Protein AF-A0A2D5V6U9-F1 (afdb_monomer_lite)

pLDDT: mean 90.93, std 11.45, range [35.75, 98.38]

Radius of gyration: 15.18 Å; chains: 1; bounding box: 46×31×39 Å

Structure (mmCIF, N/CA/C/O backbone):
data_AF-A0A2D5V6U9-F1
#
_entry.id   AF-A0A2D5V6U9-F1
#
loop_
_atom_site.group_PDB
_atom_site.id
_atom_site.type_symbol
_atom_site.label_atom_id
_atom_site.label_alt_id
_atom_site.label_comp_id
_atom_site.label_asym_id
_atom_site.label_entity_id
_atom_site.label_seq_id
_atom_site.pdbx_PDB_ins_code
_atom_site.Cartn_x
_atom_site.Cartn_y
_atom_site.Cartn_z
_atom_site.occupancy
_atom_site.B_iso_or_equiv
_atom_site.auth_seq_id
_atom_site.auth_comp_id
_atom_site.auth_asym_id
_atom_site.auth_atom_id
_atom_site.pdbx_PDB_model_num
ATOM 1 N N . MET A 1 1 ? 26.759 5.984 2.137 1.00 35.75 1 MET A N 1
ATOM 2 C CA . MET A 1 1 ? 25.446 6.308 2.727 1.00 35.75 1 MET A CA 1
ATOM 3 C C . MET A 1 1 ? 24.511 5.180 2.337 1.00 35.75 1 MET A C 1
ATOM 5 O O . MET A 1 1 ? 24.453 4.859 1.158 1.00 35.75 1 MET A O 1
ATOM 9 N N . ASN A 1 2 ? 23.918 4.477 3.305 1.00 40.22 2 ASN A N 1
ATOM 10 C CA . ASN A 1 2 ? 22.909 3.457 3.011 1.00 40.22 2 ASN A CA 1
ATOM 11 C C . ASN A 1 2 ? 21.629 4.187 2.596 1.00 40.22 2 ASN A C 1
ATOM 13 O O . ASN A 1 2 ? 20.732 4.362 3.417 1.00 40.22 2 ASN A O 1
ATOM 17 N N . ASP A 1 3 ? 21.561 4.625 1.341 1.00 48.88 3 ASP A N 1
ATOM 18 C CA . ASP A 1 3 ? 20.328 5.136 0.741 1.00 48.88 3 ASP A CA 1
ATOM 19 C C . ASP A 1 3 ? 19.418 3.937 0.454 1.00 48.88 3 ASP A C 1
ATOM 21 O O . ASP A 1 3 ? 19.270 3.458 -0.670 1.00 48.88 3 ASP A O 1
ATOM 25 N N . GLY A 1 4 ? 18.885 3.366 1.536 1.00 75.06 4 GLY A N 1
ATOM 26 C CA . GLY A 1 4 ? 17.889 2.310 1.487 1.00 75.06 4 GLY A CA 1
ATOM 27 C C . GLY A 1 4 ? 16.620 2.845 0.835 1.00 75.06 4 GLY A C 1
ATOM 28 O O . GLY 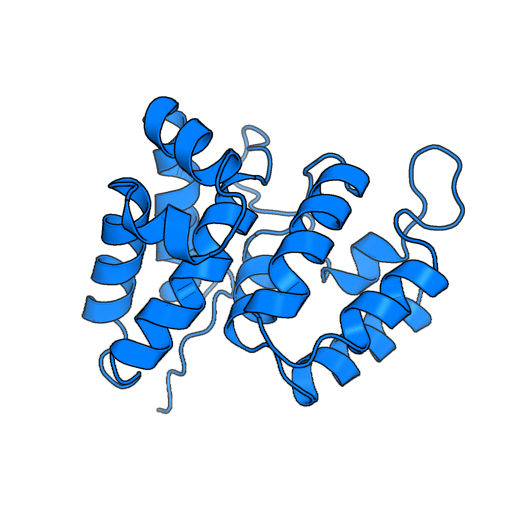A 1 4 ? 16.166 3.944 1.155 1.00 75.06 4 GLY A O 1
ATOM 29 N N . LEU A 1 5 ? 16.049 2.065 -0.082 1.00 87.25 5 LEU A N 1
ATOM 30 C CA . LEU A 1 5 ? 14.820 2.421 -0.780 1.00 87.25 5 LEU A CA 1
ATOM 31 C C . LEU A 1 5 ? 13.710 2.738 0.234 1.00 87.25 5 LEU A C 1
ATOM 33 O O . LEU A 1 5 ? 13.327 1.904 1.053 1.00 87.25 5 LEU A O 1
ATOM 37 N N . ASN A 1 6 ? 13.181 3.955 0.173 1.00 90.50 6 ASN A N 1
ATOM 38 C CA . ASN A 1 6 ? 12.094 4.415 1.027 1.00 90.50 6 ASN A CA 1
ATOM 39 C C . ASN A 1 6 ? 11.256 5.440 0.263 1.00 90.50 6 ASN A C 1
ATOM 41 O O . ASN A 1 6 ? 11.799 6.382 -0.315 1.00 90.50 6 ASN A O 1
ATOM 45 N N . PHE A 1 7 ? 9.939 5.264 0.305 1.00 92.94 7 PHE A N 1
ATOM 46 C CA . PHE A 1 7 ? 8.966 6.033 -0.464 1.00 92.94 7 PHE A CA 1
ATOM 47 C C . PHE A 1 7 ? 8.557 7.374 0.157 1.00 92.94 7 PHE A C 1
ATOM 49 O O . PHE A 1 7 ? 7.576 7.951 -0.298 1.00 92.94 7 PHE A O 1
ATOM 56 N N . LYS A 1 8 ? 9.263 7.899 1.167 1.00 90.00 8 LYS A N 1
ATOM 57 C CA . LYS A 1 8 ? 9.017 9.266 1.669 1.00 90.00 8 LYS A CA 1
ATOM 58 C C . LYS A 1 8 ? 9.012 10.307 0.537 1.00 90.00 8 LYS A C 1
ATOM 60 O O . LYS A 1 8 ? 9.720 10.158 -0.456 1.00 90.00 8 LYS A O 1
ATOM 65 N N . LEU A 1 9 ? 8.209 11.359 0.713 1.00 84.88 9 LEU A N 1
ATOM 66 C CA . LEU A 1 9 ? 7.963 12.411 -0.284 1.00 84.88 9 LEU A CA 1
ATOM 67 C C . LEU A 1 9 ? 9.248 13.096 -0.784 1.00 84.88 9 LEU A C 1
ATOM 69 O O . LEU A 1 9 ? 9.327 13.443 -1.957 1.00 84.88 9 LEU A O 1
ATOM 73 N N . ASP A 1 10 ? 10.231 13.279 0.093 1.00 85.88 10 ASP A N 1
ATOM 74 C CA . ASP A 1 10 ? 11.520 13.934 -0.150 1.00 85.88 10 ASP A CA 1
ATOM 75 C C . ASP A 1 10 ? 12.606 12.989 -0.695 1.00 85.88 10 ASP A C 1
ATOM 77 O O . ASP A 1 10 ? 13.736 13.409 -0.940 1.00 85.88 10 ASP A O 1
ATOM 81 N N . ASN A 1 11 ? 12.267 11.717 -0.920 1.00 90.50 11 ASN A N 1
ATOM 82 C CA . ASN A 1 11 ? 13.188 10.713 -1.434 1.00 90.50 11 ASN A CA 1
ATOM 83 C C . ASN A 1 11 ? 12.939 10.396 -2.908 1.00 90.50 11 ASN A C 1
ATOM 85 O O . ASN A 1 11 ? 11.805 10.372 -3.393 1.00 90.50 11 ASN A O 1
ATOM 89 N N . LYS A 1 12 ? 14.004 9.965 -3.595 1.00 92.94 12 LYS A N 1
ATOM 90 C CA . LYS A 1 12 ? 13.947 9.605 -5.017 1.00 92.94 12 LYS A CA 1
ATOM 91 C C . LYS A 1 12 ? 12.916 8.515 -5.344 1.00 92.94 12 LYS A C 1
ATOM 93 O O . LYS A 1 12 ? 12.252 8.583 -6.374 1.00 92.94 12 LYS A O 1
ATOM 98 N N . ALA A 1 13 ? 12.730 7.526 -4.466 1.00 94.12 13 ALA A N 1
ATOM 99 C CA . ALA A 1 13 ? 11.699 6.503 -4.659 1.00 94.12 13 ALA A CA 1
ATOM 100 C C . ALA A 1 13 ? 10.275 7.074 -4.522 1.00 94.12 13 ALA A C 1
ATOM 102 O O . ALA A 1 13 ? 9.378 6.647 -5.249 1.00 94.12 13 ALA A O 1
ATOM 103 N N . GLY A 1 14 ? 10.066 8.047 -3.628 1.00 94.25 14 GLY A N 1
ATOM 104 C CA . GLY A 1 14 ? 8.798 8.763 -3.486 1.00 94.25 14 GLY A CA 1
ATOM 105 C C . GLY A 1 14 ? 8.469 9.603 -4.720 1.00 94.25 14 GLY A C 1
ATOM 106 O O . GLY A 1 14 ? 7.340 9.551 -5.209 1.00 94.25 14 GLY A O 1
ATOM 107 N N . GLU A 1 15 ? 9.458 10.300 -5.289 1.00 94.00 15 GLU A N 1
ATOM 108 C CA . GLU A 1 15 ? 9.304 11.017 -6.565 1.00 94.00 15 GLU A CA 1
ATOM 109 C C . GLU A 1 15 ? 8.829 10.080 -7.684 1.00 94.00 15 GLU A C 1
ATOM 111 O O . GLU A 1 15 ? 7.816 10.353 -8.330 1.00 94.00 15 GLU A O 1
ATOM 116 N N . ILE A 1 16 ? 9.510 8.940 -7.857 1.00 95.75 16 ILE A N 1
ATOM 117 C CA . ILE A 1 16 ? 9.183 7.933 -8.880 1.00 95.75 16 ILE A CA 1
ATOM 118 C C . ILE A 1 16 ? 7.782 7.358 -8.663 1.00 95.75 16 ILE A C 1
ATOM 120 O O . ILE A 1 16 ? 7.008 7.224 -9.611 1.00 95.75 16 ILE A O 1
ATOM 124 N N . LEU A 1 17 ? 7.432 7.024 -7.416 1.00 95.88 17 LEU A N 1
ATOM 125 C CA . LEU A 1 17 ? 6.109 6.497 -7.082 1.00 95.88 17 LEU A CA 1
ATOM 126 C C . LEU A 1 17 ? 5.006 7.502 -7.423 1.00 95.88 17 LEU A C 1
ATOM 128 O O . LEU A 1 17 ? 3.963 7.120 -7.956 1.00 95.88 17 LEU A O 1
ATOM 132 N N . ARG A 1 18 ? 5.231 8.783 -7.118 1.00 94.25 18 ARG A N 1
ATOM 133 C CA . ARG A 1 18 ? 4.278 9.853 -7.409 1.00 94.25 18 ARG A CA 1
ATOM 134 C C . ARG A 1 18 ? 4.122 10.056 -8.909 1.00 94.25 18 ARG A C 1
ATOM 136 O O . ARG A 1 18 ? 2.992 10.102 -9.381 1.00 94.25 18 ARG A O 1
ATOM 143 N N . GLU A 1 19 ? 5.229 10.160 -9.641 1.00 94.69 19 GLU A N 1
ATOM 144 C CA . GLU A 1 19 ? 5.232 10.295 -11.101 1.00 94.69 19 GLU A CA 1
ATOM 145 C C . GLU A 1 19 ? 4.434 9.161 -11.750 1.00 94.69 19 GLU A C 1
ATOM 147 O O . GLU A 1 19 ? 3.515 9.406 -12.532 1.00 94.69 19 GLU A O 1
ATOM 152 N N . TRP A 1 20 ? 4.716 7.925 -11.339 1.00 96.50 20 TRP A N 1
ATOM 153 C CA . TRP A 1 20 ? 3.994 6.746 -11.791 1.00 96.50 20 TRP A CA 1
ATOM 154 C C . TRP A 1 20 ? 2.494 6.818 -11.492 1.00 96.50 20 TRP A C 1
ATOM 156 O O . TRP A 1 20 ? 1.665 6.629 -12.382 1.00 96.50 20 TRP A O 1
ATOM 166 N N . TRP A 1 21 ? 2.131 7.102 -10.238 1.00 95.50 21 TRP A N 1
ATOM 167 C CA . TRP A 1 21 ? 0.738 7.113 -9.797 1.00 95.50 21 TRP A CA 1
ATOM 168 C C . TRP A 1 21 ? -0.081 8.216 -10.477 1.00 95.50 21 TRP A C 1
ATOM 170 O O . TRP A 1 21 ? -1.226 7.976 -10.861 1.00 95.50 21 TRP A O 1
ATOM 180 N N . VAL A 1 22 ? 0.515 9.394 -10.686 1.00 93.25 22 VAL A N 1
ATOM 181 C CA . VAL A 1 22 ? -0.070 10.484 -11.484 1.00 93.25 22 VAL A CA 1
ATOM 182 C C . VAL A 1 22 ? -0.223 10.051 -12.941 1.00 93.25 22 VAL A C 1
ATOM 184 O O . VAL A 1 22 ? -1.287 10.234 -13.531 1.00 93.25 22 VAL A O 1
ATOM 187 N N . GLY A 1 23 ? 0.808 9.429 -13.519 1.00 94.06 23 GLY A N 1
ATOM 188 C CA . GLY A 1 23 ? 0.803 8.949 -14.901 1.00 94.06 23 GLY A CA 1
ATOM 189 C C . GLY A 1 23 ? -0.336 7.969 -15.208 1.00 94.06 23 GLY A C 1
ATOM 190 O O . GLY A 1 23 ? -0.867 7.972 -16.320 1.00 94.06 23 GLY A O 1
ATOM 191 N N . LEU A 1 24 ? -0.796 7.198 -14.214 1.00 95.06 24 LEU A N 1
ATOM 192 C CA . LEU A 1 24 ? -1.958 6.309 -14.343 1.00 95.06 24 LEU A CA 1
ATOM 193 C C . LEU A 1 24 ? -3.276 7.041 -14.660 1.00 95.06 24 LEU A C 1
ATOM 195 O O . LEU A 1 24 ? -4.210 6.401 -15.140 1.00 95.06 24 LEU A O 1
ATOM 199 N N . GLU A 1 25 ? -3.397 8.350 -14.413 1.00 91.50 25 GLU A N 1
ATOM 200 C CA . GLU A 1 25 ? -4.571 9.133 -14.850 1.00 91.50 25 GLU A CA 1
ATOM 201 C C . GLU A 1 25 ? -4.662 9.230 -16.380 1.00 91.50 25 GLU A C 1
ATOM 203 O O . GLU A 1 25 ? -5.760 9.190 -16.943 1.00 91.50 25 GLU A O 1
ATOM 208 N N . ASN A 1 26 ? -3.510 9.273 -17.053 1.00 92.50 26 ASN A N 1
ATOM 209 C CA . ASN A 1 26 ? -3.417 9.279 -18.513 1.00 92.50 26 ASN A CA 1
ATOM 210 C C . ASN A 1 26 ? -3.474 7.862 -19.108 1.00 92.50 26 ASN A C 1
ATOM 212 O O . ASN A 1 26 ? -3.712 7.707 -20.302 1.00 92.50 26 ASN A O 1
ATOM 216 N N . ASN A 1 27 ? -3.319 6.822 -18.281 1.00 93.69 27 ASN A N 1
ATOM 217 C CA . ASN A 1 27 ? -3.411 5.417 -18.678 1.00 93.69 27 ASN A CA 1
ATOM 218 C C . ASN A 1 27 ? -4.474 4.669 -17.850 1.00 93.69 27 ASN A C 1
ATOM 220 O O . ASN A 1 27 ? -4.194 3.793 -17.025 1.00 93.69 27 ASN A O 1
ATOM 224 N N . LYS A 1 28 ? -5.743 5.034 -18.081 1.00 93.62 28 LYS A N 1
ATOM 225 C CA . LYS A 1 28 ? -6.900 4.484 -17.351 1.00 93.62 28 LYS A CA 1
ATOM 226 C C . LYS A 1 28 ? -7.063 2.970 -17.529 1.00 93.62 28 LYS A C 1
ATOM 228 O O . LYS A 1 28 ? -7.592 2.320 -16.629 1.00 93.62 28 LYS A O 1
ATOM 233 N N . GLY A 1 29 ? -6.619 2.421 -18.664 1.00 97.38 29 GLY A N 1
ATOM 234 C CA . GLY A 1 29 ? -6.648 0.985 -18.951 1.00 97.38 29 GLY A CA 1
ATOM 235 C C . GLY A 1 29 ? -5.761 0.204 -17.986 1.00 97.38 29 GLY A C 1
ATOM 236 O O . GLY A 1 29 ? -6.265 -0.642 -17.243 1.00 97.38 29 GLY A O 1
ATOM 237 N N . ASP A 1 30 ? -4.480 0.567 -17.912 1.00 97.56 30 ASP A N 1
ATOM 238 C CA . ASP A 1 30 ? -3.534 -0.070 -16.992 1.00 97.56 30 ASP A CA 1
ATOM 239 C C . ASP A 1 30 ? -3.905 0.178 -15.534 1.00 97.56 30 ASP A C 1
ATOM 241 O O . ASP A 1 30 ? -3.823 -0.733 -14.707 1.00 97.56 30 ASP A O 1
ATOM 245 N N . ARG A 1 31 ? -4.398 1.380 -15.204 1.00 97.12 31 ARG A N 1
ATOM 246 C CA . ARG A 1 31 ? -4.919 1.646 -13.860 1.00 97.12 31 ARG A CA 1
ATOM 247 C C . ARG A 1 31 ? -6.040 0.677 -13.499 1.00 97.12 31 ARG A C 1
ATOM 249 O O . ARG A 1 31 ? -6.036 0.111 -12.408 1.00 97.12 31 ARG A O 1
ATOM 256 N N . ALA A 1 32 ? -7.007 0.486 -14.394 1.00 97.25 32 ALA A N 1
ATOM 257 C CA . ALA A 1 32 ? -8.120 -0.422 -14.159 1.00 97.25 32 ALA A CA 1
ATOM 258 C C . ALA A 1 32 ? -7.658 -1.887 -14.082 1.00 97.25 32 ALA A C 1
ATOM 260 O O . ALA A 1 32 ? -8.196 -2.640 -13.273 1.00 97.25 32 ALA A O 1
ATOM 261 N N . ALA A 1 33 ? -6.659 -2.288 -14.874 1.00 98.25 33 ALA A N 1
ATOM 262 C CA . ALA A 1 33 ? -6.049 -3.614 -14.793 1.00 98.25 33 ALA A CA 1
ATOM 263 C C . ALA A 1 33 ? -5.386 -3.849 -13.422 1.00 98.25 33 ALA A C 1
ATOM 265 O O . ALA A 1 33 ? -5.746 -4.803 -12.734 1.00 98.25 33 ALA A O 1
ATOM 266 N N . LEU A 1 34 ? -4.545 -2.917 -12.953 1.00 98.25 34 LEU A N 1
ATOM 267 C CA . LEU A 1 34 ? -3.914 -2.978 -11.625 1.00 98.25 34 LEU A CA 1
ATOM 268 C C . LEU A 1 34 ? -4.940 -3.002 -10.486 1.00 98.25 34 LEU A C 1
ATOM 270 O O . LEU A 1 34 ? -4.815 -3.753 -9.521 1.00 98.25 34 LEU A O 1
ATOM 274 N N . GLN A 1 35 ? -6.003 -2.204 -10.592 1.00 96.31 35 GLN A N 1
ATOM 275 C CA . GLN A 1 35 ? -7.078 -2.211 -9.600 1.00 96.31 35 GLN A CA 1
ATOM 276 C C . GLN A 1 35 ? -7.794 -3.567 -9.520 1.00 96.31 35 GLN A C 1
ATOM 278 O O . GLN A 1 35 ? -8.268 -3.948 -8.441 1.00 96.31 35 GLN A O 1
ATOM 283 N N . ARG A 1 36 ? -7.872 -4.308 -10.631 1.00 96.44 36 ARG A N 1
ATOM 284 C CA . ARG A 1 36 ? -8.561 -5.602 -10.712 1.00 96.44 36 ARG A CA 1
ATOM 285 C C . ARG A 1 36 ? -7.725 -6.786 -10.229 1.00 96.44 36 ARG A C 1
ATOM 287 O O . ARG A 1 36 ? -8.356 -7.766 -9.851 1.00 96.44 36 ARG A O 1
ATOM 294 N N . CYS A 1 37 ? -6.395 -6.675 -10.139 1.00 97.69 37 CYS A N 1
ATOM 295 C CA . CYS A 1 37 ? -5.510 -7.733 -9.623 1.00 97.69 37 CYS A CA 1
ATOM 296 C C . CYS A 1 37 ? -6.063 -8.370 -8.332 1.00 97.69 37 CYS A C 1
ATOM 298 O O . CYS A 1 37 ? -6.237 -7.682 -7.325 1.00 97.69 37 CYS A O 1
ATOM 300 N N . GLY A 1 38 ? -6.395 -9.658 -8.355 1.00 93.62 38 GLY A N 1
ATOM 301 C CA . GLY A 1 38 ? -6.854 -10.424 -7.196 1.00 93.62 38 GLY A CA 1
ATOM 302 C C . GLY A 1 38 ? -5.701 -10.855 -6.294 1.00 93.62 38 GLY A C 1
ATOM 303 O O . GLY A 1 38 ? -5.865 -10.881 -5.072 1.00 93.62 38 GLY A O 1
ATOM 304 N N . GLU A 1 39 ? -4.534 -11.075 -6.890 1.00 95.69 39 GLU A N 1
ATOM 305 C CA . GLU A 1 39 ? -3.289 -11.461 -6.233 1.00 95.69 39 GLU A CA 1
ATOM 306 C C . GLU A 1 39 ? -2.107 -10.612 -6.738 1.00 95.69 39 GLU A C 1
ATOM 308 O O . GLU A 1 39 ? -2.212 -9.962 -7.782 1.00 95.69 39 GLU A O 1
ATOM 313 N N . PRO A 1 40 ? -0.976 -10.567 -6.011 1.00 95.94 40 PRO A N 1
ATOM 314 C CA . PRO A 1 40 ? 0.183 -9.774 -6.422 1.00 95.94 40 PRO A CA 1
ATOM 315 C C . PRO A 1 40 ? 0.731 -10.148 -7.804 1.00 95.94 40 PRO A C 1
ATOM 317 O O . PRO A 1 40 ? 1.142 -9.268 -8.559 1.00 95.94 40 PRO A O 1
ATOM 320 N N . LEU A 1 41 ? 0.720 -11.440 -8.156 1.00 96.44 41 LEU A N 1
ATOM 321 C CA . LEU A 1 41 ? 1.287 -11.923 -9.416 1.00 96.44 41 LEU A CA 1
ATOM 322 C C . LEU A 1 41 ? 0.564 -11.354 -10.644 1.00 96.44 41 LEU A C 1
ATOM 324 O O . LEU A 1 41 ? 1.220 -11.079 -11.647 1.00 96.44 41 LEU A O 1
ATOM 328 N N . ASP A 1 42 ? -0.739 -11.074 -10.543 1.00 97.69 42 ASP A N 1
ATOM 329 C CA . ASP A 1 42 ? -1.520 -10.453 -11.618 1.00 97.69 42 ASP A CA 1
ATOM 330 C C . ASP A 1 42 ? -0.886 -9.149 -12.129 1.00 97.69 42 ASP A C 1
ATOM 332 O O . ASP A 1 42 ? -0.992 -8.808 -13.308 1.00 97.69 42 ASP A O 1
ATOM 336 N N . ALA A 1 43 ? -0.209 -8.407 -11.246 1.00 97.81 43 ALA A N 1
ATOM 337 C CA . ALA A 1 43 ? 0.434 -7.143 -11.588 1.00 97.81 43 ALA A CA 1
ATOM 338 C C . ALA A 1 43 ? 1.564 -7.316 -12.612 1.00 97.81 43 ALA A C 1
ATOM 340 O O . ALA A 1 43 ? 1.814 -6.405 -13.400 1.00 97.81 43 ALA A O 1
ATOM 341 N N . ALA A 1 44 ? 2.210 -8.488 -12.649 1.00 97.62 44 ALA A N 1
ATOM 342 C CA . ALA A 1 44 ? 3.271 -8.795 -13.605 1.00 97.62 44 ALA A CA 1
ATOM 343 C C . ALA A 1 44 ? 2.783 -8.758 -15.064 1.00 97.62 44 ALA A C 1
ATOM 345 O O . ALA A 1 44 ? 3.595 -8.594 -15.975 1.00 97.62 44 ALA A O 1
ATOM 346 N N . PHE A 1 45 ? 1.473 -8.882 -15.295 1.00 97.88 45 PHE A N 1
ATOM 347 C CA . PHE A 1 45 ? 0.863 -8.853 -16.625 1.00 97.88 45 PHE A CA 1
ATOM 348 C C . PHE A 1 45 ? 0.390 -7.455 -17.050 1.00 97.88 45 PHE A C 1
ATOM 350 O O . PHE A 1 45 ? -0.210 -7.315 -18.114 1.00 97.88 45 PHE A O 1
ATOM 357 N N . VAL A 1 46 ? 0.655 -6.413 -16.251 1.00 98.38 46 VAL A N 1
ATOM 358 C CA . VAL A 1 46 ? 0.248 -5.036 -16.565 1.00 98.38 46 VAL A CA 1
ATOM 359 C C . VAL A 1 46 ? 1.466 -4.175 -16.932 1.00 98.38 46 VAL A C 1
ATOM 361 O O . VAL A 1 46 ? 2.383 -4.058 -16.117 1.00 98.38 46 VAL A O 1
ATOM 364 N N . PRO A 1 47 ? 1.501 -3.510 -18.106 1.00 97.94 47 PRO A N 1
ATOM 365 C CA . PRO A 1 47 ? 2.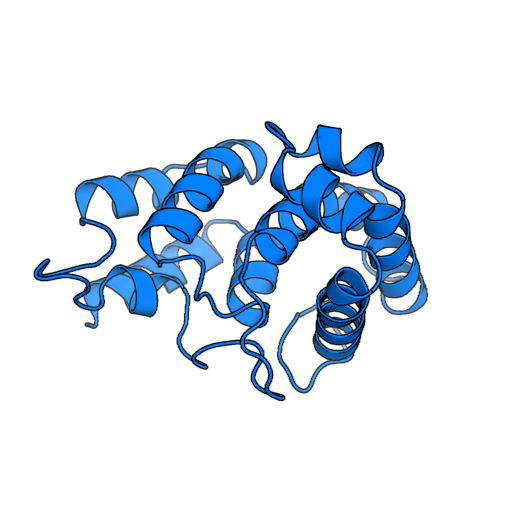650 -2.700 -18.531 1.00 97.94 47 PRO A CA 1
ATOM 366 C C . PRO A 1 47 ? 3.065 -1.620 -17.524 1.00 97.94 47 PRO A C 1
ATOM 368 O O . PRO A 1 47 ? 4.253 -1.468 -17.232 1.00 97.94 47 PRO A O 1
ATOM 371 N N . ALA A 1 48 ? 2.102 -0.918 -16.919 1.00 97.88 48 ALA A N 1
ATOM 372 C CA . ALA A 1 48 ? 2.395 0.103 -15.916 1.00 97.88 48 ALA A CA 1
ATOM 373 C C . ALA A 1 48 ? 3.173 -0.414 -14.688 1.00 97.88 48 ALA A C 1
ATOM 375 O O . ALA A 1 48 ? 3.919 0.361 -14.092 1.00 97.88 48 ALA A O 1
ATOM 376 N N . TYR A 1 49 ? 3.050 -1.691 -14.301 1.00 98.06 49 TYR A N 1
ATOM 377 C CA . TYR A 1 49 ? 3.877 -2.265 -13.227 1.00 98.06 49 TYR A CA 1
ATOM 378 C C . TYR A 1 49 ? 5.363 -2.262 -13.607 1.00 98.06 49 TYR A C 1
ATOM 380 O O . TYR A 1 49 ? 6.211 -1.864 -12.805 1.00 98.06 49 TYR A O 1
ATOM 388 N N . HIS A 1 50 ? 5.674 -2.674 -14.840 1.00 96.81 50 HIS A N 1
ATOM 389 C CA . HIS A 1 50 ? 7.051 -2.792 -15.317 1.00 96.81 50 HIS A CA 1
ATOM 390 C C . HIS A 1 50 ? 7.749 -1.441 -15.347 1.00 96.81 50 HIS A C 1
ATOM 392 O O . HIS A 1 50 ? 8.901 -1.355 -14.935 1.00 96.81 50 HIS A O 1
ATOM 398 N N . TRP A 1 51 ? 7.045 -0.376 -15.743 1.00 96.62 51 TRP A N 1
ATOM 399 C CA . TRP A 1 51 ? 7.587 0.985 -15.683 1.00 96.62 51 TRP A CA 1
ATOM 400 C C . TRP A 1 51 ? 8.084 1.333 -14.274 1.00 96.62 51 TRP A C 1
ATOM 402 O O . TRP A 1 51 ? 9.233 1.742 -14.110 1.00 96.62 51 TRP A O 1
ATOM 412 N N . LEU A 1 52 ? 7.249 1.109 -13.249 1.00 97.06 52 LEU A N 1
ATOM 413 C CA . LEU A 1 52 ? 7.602 1.414 -11.858 1.00 97.06 52 LEU A CA 1
ATOM 414 C C . LEU A 1 52 ? 8.781 0.561 -11.388 1.00 97.06 52 LEU A C 1
ATOM 416 O O . LEU A 1 52 ? 9.728 1.082 -10.800 1.00 97.06 52 LEU A O 1
ATOM 420 N N . PHE A 1 53 ? 8.735 -0.743 -11.666 1.00 95.94 53 PHE A N 1
ATOM 421 C CA . PHE A 1 53 ? 9.803 -1.669 -11.304 1.00 95.94 53 PHE A CA 1
ATOM 422 C C . PHE A 1 53 ? 11.145 -1.269 -11.931 1.00 95.94 53 PHE A C 1
ATOM 424 O O . PHE A 1 53 ? 12.141 -1.170 -11.213 1.00 95.94 53 PHE A O 1
ATOM 431 N N . TYR A 1 54 ? 11.175 -0.999 -13.240 1.00 94.50 54 TYR A N 1
ATOM 432 C CA . TYR A 1 54 ? 12.409 -0.643 -13.934 1.00 94.50 54 TYR A CA 1
ATOM 433 C C . TYR A 1 54 ? 12.966 0.692 -13.446 1.00 94.50 54 TYR A C 1
ATOM 435 O O . TYR A 1 54 ? 14.147 0.750 -13.100 1.00 94.50 54 TYR A O 1
ATOM 443 N N . LYS A 1 55 ? 12.122 1.721 -13.293 1.00 94.81 55 LYS A N 1
ATOM 444 C CA . LYS A 1 55 ? 12.558 3.027 -12.777 1.00 94.81 55 LYS A CA 1
ATOM 445 C C . LYS A 1 55 ? 13.148 2.949 -11.375 1.00 94.81 55 LYS A C 1
ATOM 447 O O . LYS A 1 55 ? 14.177 3.565 -11.116 1.00 94.81 55 LYS A O 1
ATOM 452 N N . LEU A 1 56 ? 12.552 2.160 -10.483 1.00 93.94 56 LEU A N 1
ATOM 453 C CA . LEU A 1 56 ? 13.133 1.923 -9.161 1.00 93.94 56 LEU A CA 1
ATOM 454 C C . LEU A 1 56 ? 14.439 1.120 -9.252 1.00 93.94 56 LEU A C 1
ATOM 456 O O . LEU A 1 56 ? 15.400 1.445 -8.562 1.00 93.94 56 LEU A O 1
ATOM 460 N N . SER A 1 57 ? 14.517 0.111 -10.122 1.00 91.50 57 SER A N 1
ATOM 461 C CA . SER A 1 57 ? 15.725 -0.715 -10.261 1.00 91.50 57 SER A CA 1
ATOM 462 C C . SER A 1 57 ? 16.935 0.054 -10.808 1.00 91.50 57 SER A C 1
ATOM 464 O O . SER A 1 57 ? 18.057 -0.196 -10.371 1.00 91.50 57 SER A O 1
ATOM 466 N N . GLU A 1 58 ? 16.705 1.022 -11.704 1.00 90.44 58 GLU A N 1
ATOM 467 C CA . GLU A 1 58 ? 17.740 1.915 -12.240 1.00 90.44 58 GLU A CA 1
ATOM 468 C C . GLU A 1 58 ? 18.378 2.764 -11.132 1.00 90.44 58 GLU A C 1
ATOM 470 O O . GLU A 1 58 ? 19.584 2.992 -11.145 1.00 90.44 58 GLU A O 1
ATOM 475 N N . GLN A 1 59 ? 17.579 3.215 -10.160 1.00 88.75 59 GLN A N 1
ATOM 476 C CA . GLN A 1 59 ? 18.040 4.108 -9.092 1.00 88.75 59 GLN A CA 1
ATOM 477 C C . GLN A 1 59 ? 18.559 3.362 -7.856 1.00 88.75 59 GLN A C 1
ATOM 479 O O . GLN A 1 59 ? 19.441 3.857 -7.160 1.00 88.75 59 GLN A O 1
ATOM 484 N N . PHE A 1 60 ? 18.034 2.167 -7.572 1.00 86.12 60 PHE A N 1
ATOM 485 C CA . PHE A 1 60 ? 18.299 1.434 -6.332 1.00 86.12 60 PHE A CA 1
ATOM 486 C C . PHE A 1 60 ? 18.917 0.057 -6.616 1.00 86.12 60 PHE A C 1
ATOM 488 O O . PHE A 1 60 ? 18.356 -0.988 -6.291 1.00 86.12 60 PHE A O 1
ATOM 495 N N . SER A 1 61 ? 20.119 0.054 -7.204 1.00 69.44 61 SER A N 1
ATOM 496 C CA . SER A 1 61 ? 20.848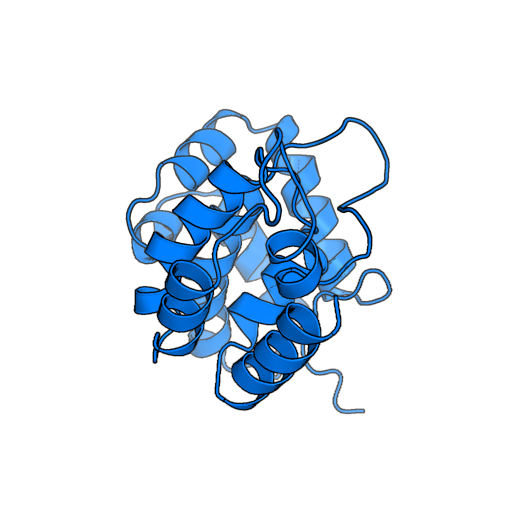 -1.169 -7.596 1.00 69.44 61 SER A CA 1
ATOM 497 C C . SER A 1 61 ? 21.262 -2.079 -6.424 1.00 69.44 61 SER A C 1
ATOM 499 O O . SER A 1 61 ? 21.526 -3.264 -6.624 1.00 69.44 61 SER A O 1
ATOM 501 N N . ALA A 1 62 ? 21.318 -1.555 -5.193 1.00 61.62 62 ALA A N 1
ATOM 502 C CA . ALA A 1 62 ? 21.699 -2.326 -4.004 1.00 61.62 62 ALA A CA 1
ATOM 503 C C . ALA A 1 62 ? 20.626 -3.347 -3.575 1.00 61.62 62 ALA A C 1
ATOM 505 O O . ALA A 1 62 ? 20.925 -4.3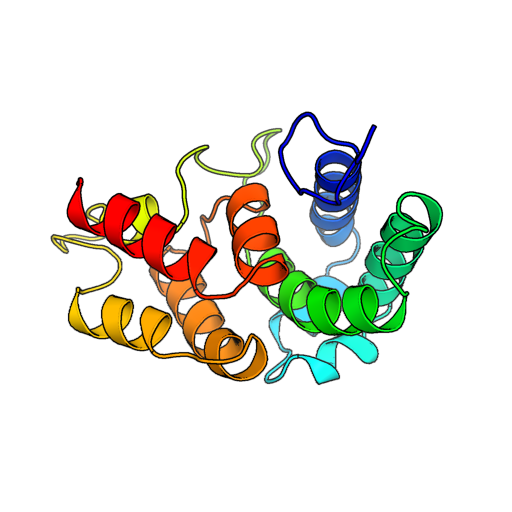41 -2.903 1.00 61.62 62 ALA A O 1
ATOM 506 N N . GLU A 1 63 ? 19.370 -3.143 -3.974 1.00 61.84 63 GLU A N 1
ATOM 507 C CA . GLU A 1 63 ? 18.302 -4.087 -3.683 1.00 61.84 63 GLU A CA 1
ATOM 508 C C . GLU A 1 63 ? 18.283 -5.185 -4.745 1.00 61.84 63 GLU A C 1
ATOM 510 O O . GLU A 1 63 ? 17.806 -4.983 -5.858 1.00 61.84 63 GLU A O 1
ATOM 515 N N . LYS A 1 64 ? 18.815 -6.370 -4.399 1.00 64.38 64 LYS A N 1
ATOM 516 C CA . LYS A 1 64 ? 18.808 -7.574 -5.255 1.00 64.38 64 LYS A CA 1
ATOM 517 C C . LYS A 1 64 ? 17.473 -7.665 -6.007 1.00 64.38 64 LYS A C 1
ATOM 519 O O . LYS A 1 64 ? 16.449 -7.919 -5.372 1.00 64.38 64 LYS A O 1
ATOM 524 N N . GLY A 1 65 ? 17.490 -7.488 -7.333 1.00 72.94 65 GLY A N 1
ATOM 525 C CA . GLY A 1 65 ? 16.301 -7.182 -8.145 1.00 72.94 65 GLY A CA 1
ATOM 526 C C . GLY A 1 65 ? 15.107 -8.132 -7.984 1.00 72.94 65 GLY A C 1
ATOM 527 O O . GLY A 1 65 ? 13.974 -7.735 -8.232 1.00 72.94 65 GLY A O 1
ATOM 528 N N . ARG A 1 66 ? 15.323 -9.360 -7.495 1.00 81.31 66 ARG A N 1
ATOM 529 C CA . ARG A 1 66 ? 14.249 -10.284 -7.099 1.00 81.31 66 ARG A CA 1
ATOM 530 C C . ARG A 1 66 ? 13.388 -9.751 -5.945 1.00 81.31 66 ARG A C 1
ATOM 532 O O . ARG A 1 66 ? 12.170 -9.772 -6.059 1.00 81.31 66 ARG A O 1
ATOM 539 N N . LYS A 1 67 ? 13.998 -9.238 -4.868 1.00 87.81 67 LYS A N 1
ATOM 540 C CA . LYS A 1 67 ? 13.262 -8.700 -3.708 1.00 87.81 67 LYS A CA 1
ATOM 541 C C . LYS A 1 67 ? 12.468 -7.456 -4.087 1.00 87.81 67 LYS A C 1
ATOM 543 O O . LYS A 1 67 ? 11.311 -7.338 -3.700 1.00 87.81 67 LYS A O 1
ATOM 548 N N . LEU A 1 68 ? 13.085 -6.564 -4.865 1.00 91.44 68 LEU A N 1
ATOM 549 C CA . LEU A 1 68 ? 12.409 -5.389 -5.405 1.00 91.44 68 LEU A CA 1
ATOM 550 C C . LEU A 1 68 ? 11.196 -5.821 -6.238 1.00 91.44 68 LEU A C 1
ATOM 552 O O . LEU A 1 68 ? 10.081 -5.392 -5.964 1.00 91.44 68 LEU A O 1
ATOM 556 N N . ARG A 1 69 ? 11.388 -6.749 -7.185 1.00 92.44 69 ARG A N 1
ATOM 557 C CA . ARG A 1 69 ? 10.319 -7.275 -8.046 1.00 92.44 69 ARG A CA 1
ATOM 558 C C . ARG A 1 69 ? 9.136 -7.809 -7.238 1.00 92.44 69 ARG A C 1
ATOM 560 O O . ARG A 1 69 ? 8.016 -7.358 -7.460 1.00 92.44 69 ARG A O 1
ATOM 567 N N . GLU A 1 70 ? 9.394 -8.718 -6.297 1.00 92.62 70 GLU A N 1
ATOM 568 C CA . GLU A 1 70 ? 8.374 -9.351 -5.444 1.00 92.62 70 GLU A CA 1
ATOM 569 C C . GLU A 1 70 ? 7.597 -8.315 -4.617 1.00 92.62 70 GLU A C 1
ATOM 571 O O . GLU A 1 70 ? 6.372 -8.361 -4.531 1.00 92.62 70 GLU A O 1
ATOM 576 N N . ARG A 1 71 ? 8.286 -7.319 -4.051 1.00 95.31 71 ARG A N 1
ATOM 577 C CA . ARG A 1 71 ? 7.638 -6.275 -3.246 1.00 95.31 71 ARG A CA 1
ATOM 578 C C . ARG A 1 71 ? 6.798 -5.322 -4.094 1.00 95.31 71 ARG A C 1
ATOM 580 O O . ARG A 1 71 ? 5.689 -4.974 -3.689 1.00 95.31 71 ARG A O 1
ATOM 587 N N . ILE A 1 72 ? 7.279 -4.925 -5.273 1.00 96.81 72 ILE A N 1
ATOM 588 C CA . ILE A 1 72 ? 6.538 -4.014 -6.159 1.00 96.81 72 ILE A CA 1
ATOM 589 C C . ILE A 1 72 ? 5.279 -4.679 -6.735 1.00 96.81 72 ILE A C 1
ATOM 591 O O . ILE A 1 72 ? 4.296 -3.976 -6.966 1.00 96.81 72 ILE A O 1
ATOM 595 N N . LEU A 1 73 ? 5.249 -6.014 -6.876 1.00 97.31 73 LEU A N 1
ATOM 596 C CA . LEU A 1 73 ? 4.032 -6.748 -7.271 1.00 97.31 73 LEU A CA 1
ATOM 597 C C . LEU A 1 73 ? 2.883 -6.532 -6.274 1.00 97.31 73 LEU A C 1
ATOM 599 O O . LEU A 1 73 ? 1.726 -6.454 -6.672 1.00 97.31 73 LEU A O 1
ATOM 603 N N . CYS A 1 74 ? 3.196 -6.362 -4.987 1.00 97.75 74 CYS A N 1
ATOM 604 C CA . CYS A 1 74 ? 2.205 -6.008 -3.969 1.00 97.75 74 CYS A CA 1
ATOM 605 C C . CYS A 1 74 ? 1.900 -4.503 -3.947 1.00 97.75 74 CYS A C 1
ATOM 607 O O . CYS A 1 74 ? 0.741 -4.106 -3.821 1.00 97.75 74 CYS A O 1
ATOM 609 N N . VAL A 1 75 ? 2.932 -3.656 -4.045 1.00 98.06 75 VAL A N 1
ATOM 610 C CA . VAL A 1 75 ? 2.793 -2.194 -3.918 1.00 98.06 75 VAL A CA 1
ATOM 611 C C . VAL A 1 75 ? 1.962 -1.608 -5.058 1.00 98.06 75 VAL A C 1
ATOM 613 O O . VAL A 1 75 ? 1.025 -0.852 -4.796 1.00 98.06 75 VAL A O 1
ATOM 616 N N . ALA A 1 76 ? 2.262 -1.961 -6.311 1.00 98.25 76 ALA A N 1
ATOM 617 C CA . ALA A 1 76 ? 1.657 -1.305 -7.467 1.00 98.25 76 ALA A CA 1
ATOM 618 C C . ALA A 1 76 ? 0.116 -1.435 -7.491 1.00 98.25 76 ALA A C 1
ATOM 620 O O . ALA A 1 76 ? -0.565 -0.408 -7.530 1.00 98.25 76 ALA A O 1
ATOM 621 N N . PRO A 1 77 ? -0.498 -2.627 -7.367 1.00 98.31 77 PRO A N 1
ATOM 622 C CA . PRO A 1 77 ? -1.960 -2.731 -7.362 1.00 98.31 77 PRO A CA 1
ATOM 623 C C . PRO A 1 77 ? -2.631 -1.971 -6.213 1.00 98.31 77 PRO A C 1
ATOM 625 O O . PRO A 1 77 ? -3.709 -1.398 -6.390 1.00 98.31 77 PRO A O 1
ATOM 628 N N . LEU A 1 78 ? -2.006 -1.955 -5.030 1.00 98.25 78 LEU A N 1
ATOM 629 C CA . LEU A 1 78 ? -2.541 -1.269 -3.853 1.00 98.25 78 LEU A CA 1
ATOM 630 C C . LEU A 1 78 ? -2.508 0.250 -4.037 1.00 98.25 78 LEU A C 1
ATOM 632 O O . LEU A 1 78 ? -3.523 0.910 -3.814 1.00 98.25 78 LEU A O 1
ATOM 636 N N . VAL A 1 79 ? -1.389 0.801 -4.507 1.00 97.50 79 VAL A N 1
ATOM 637 C CA . VAL A 1 79 ? -1.257 2.242 -4.763 1.00 97.50 79 VAL A CA 1
ATOM 638 C C . VAL A 1 79 ? -2.150 2.681 -5.930 1.00 97.50 79 VAL A C 1
ATOM 640 O O . VAL A 1 79 ? -2.848 3.689 -5.827 1.00 97.50 79 VAL A O 1
ATOM 643 N N . ALA A 1 80 ? -2.251 1.891 -7.004 1.00 97.12 80 ALA A N 1
ATOM 644 C CA . ALA A 1 80 ? -3.156 2.175 -8.124 1.00 97.12 80 ALA A CA 1
ATOM 645 C C . ALA A 1 80 ? -4.643 2.211 -7.714 1.00 97.12 80 ALA A C 1
ATOM 647 O O . ALA A 1 80 ? -5.463 2.876 -8.363 1.00 97.12 80 ALA A O 1
ATOM 648 N N . ALA A 1 81 ? -5.012 1.509 -6.636 1.00 96.25 81 ALA A N 1
ATOM 649 C CA . ALA A 1 81 ? -6.360 1.521 -6.073 1.00 96.25 81 ALA A CA 1
ATOM 650 C C . ALA A 1 81 ? -6.692 2.785 -5.269 1.00 96.25 81 ALA A C 1
ATOM 652 O O . ALA A 1 81 ? -7.878 3.045 -5.036 1.00 96.25 81 ALA A O 1
ATOM 653 N N . VAL A 1 82 ? -5.691 3.581 -4.886 1.00 94.94 82 VAL A N 1
ATOM 654 C CA . VAL A 1 82 ? -5.883 4.886 -4.244 1.00 94.94 82 VAL A CA 1
ATOM 655 C C . VAL A 1 82 ? -6.419 5.882 -5.274 1.00 94.94 82 VAL A C 1
ATOM 657 O O . VAL A 1 82 ? -5.985 5.903 -6.427 1.00 94.94 82 VAL A O 1
ATOM 660 N N . LYS A 1 83 ? -7.412 6.686 -4.886 1.00 89.50 83 LYS A N 1
ATOM 661 C CA . LYS A 1 83 ? -8.061 7.676 -5.752 1.00 89.50 83 LYS A CA 1
ATOM 662 C C . LYS A 1 83 ? -7.191 8.930 -5.860 1.00 89.50 83 LYS A C 1
ATOM 664 O O . LYS A 1 83 ? -6.828 9.509 -4.840 1.00 89.50 83 LYS A O 1
ATOM 669 N N . TRP A 1 84 ? -6.935 9.377 -7.089 1.00 81.81 84 TRP A N 1
ATOM 670 C CA . TRP A 1 84 ? -6.342 10.689 -7.348 1.00 81.81 84 TRP A CA 1
ATOM 671 C C . TRP A 1 84 ? -7.307 11.800 -6.924 1.00 81.81 84 TRP A C 1
ATOM 673 O O . TRP A 1 84 ? -8.498 11.749 -7.246 1.00 81.81 84 TRP A O 1
ATOM 683 N N . GLN A 1 85 ? -6.813 12.793 -6.183 1.00 73.69 85 GLN A N 1
ATOM 684 C CA . GLN A 1 85 ? -7.643 13.874 -5.634 1.00 73.69 85 GLN A CA 1
ATOM 685 C C . GLN A 1 85 ? -7.486 15.213 -6.369 1.00 73.69 85 GLN A C 1
ATOM 687 O O . GLN A 1 85 ? -8.001 16.217 -5.896 1.00 73.69 85 GLN A O 1
ATOM 692 N N . GLY A 1 86 ? -6.842 15.240 -7.542 1.00 60.25 86 GLY A N 1
ATOM 693 C CA . GLY A 1 86 ? -6.786 16.445 -8.381 1.00 60.25 86 GLY A CA 1
ATOM 694 C C . GLY A 1 86 ? -5.795 17.523 -7.925 1.00 60.25 86 GLY A C 1
ATOM 695 O O . GLY A 1 86 ? -5.783 18.591 -8.525 1.00 60.25 86 GLY A O 1
ATOM 696 N N . GLY A 1 87 ? -4.973 17.264 -6.902 1.00 59.03 87 GLY A N 1
ATOM 697 C CA . GLY A 1 87 ? -3.992 18.206 -6.347 1.00 59.03 87 GLY A CA 1
ATOM 698 C C . GLY A 1 87 ? -2.593 17.602 -6.219 1.00 59.03 87 GLY A C 1
ATOM 699 O O . GLY A 1 87 ? -2.390 16.430 -6.524 1.00 59.03 87 GLY A O 1
ATOM 700 N N . GLN A 1 88 ? -1.614 18.396 -5.767 1.00 53.97 88 GLN A N 1
ATOM 701 C CA . GLN A 1 88 ? -0.240 17.914 -5.572 1.00 53.97 88 GLN A CA 1
ATOM 702 C C . GLN A 1 88 ? -0.110 16.869 -4.452 1.00 53.97 88 GLN A C 1
ATOM 704 O O . GLN A 1 88 ? 0.889 16.143 -4.445 1.00 53.97 88 GLN A O 1
ATOM 709 N N . ASP A 1 89 ? -1.111 16.793 -3.574 1.00 57.66 89 ASP A N 1
ATOM 710 C CA . ASP A 1 89 ? -1.104 16.002 -2.351 1.00 57.66 89 ASP A CA 1
ATOM 711 C C . ASP A 1 89 ? -1.358 14.521 -2.627 1.00 57.66 89 ASP A C 1
ATOM 713 O O . ASP A 1 89 ? -2.435 14.087 -3.042 1.00 57.66 89 ASP A O 1
ATOM 717 N N . SER A 1 90 ? -0.340 13.722 -2.341 1.00 62.31 90 SER A N 1
ATOM 718 C CA . SER A 1 90 ? -0.336 12.272 -2.524 1.00 62.31 90 SER A CA 1
ATOM 719 C C . SER A 1 90 ? -0.985 11.514 -1.351 1.00 62.31 90 SER A C 1
ATOM 721 O O . SER A 1 90 ? -0.840 10.294 -1.235 1.00 62.31 90 SER A O 1
ATOM 723 N N . GLY A 1 91 ? -1.672 12.222 -0.448 1.00 63.31 91 GLY A N 1
ATOM 724 C CA . GLY A 1 91 ? -2.158 11.644 0.797 1.00 63.31 91 GLY A CA 1
ATOM 725 C C . GLY A 1 91 ? -2.533 12.646 1.877 1.00 63.31 91 GLY A C 1
ATOM 726 O O . GLY A 1 91 ? -2.453 13.853 1.696 1.00 63.31 91 GLY A O 1
ATOM 727 N N . SER A 1 92 ? -2.949 12.110 3.025 1.00 70.62 92 SER A N 1
ATOM 728 C CA . SER A 1 92 ? -3.283 12.895 4.220 1.00 70.62 92 SER A CA 1
ATOM 729 C C . SER A 1 92 ? -2.057 13.303 5.051 1.00 70.62 92 SER A C 1
ATOM 731 O O . SER A 1 92 ? -2.225 13.976 6.065 1.00 70.62 92 SER A O 1
ATOM 733 N N . GLY A 1 93 ? -0.854 12.823 4.704 1.00 82.25 93 GLY A N 1
ATOM 734 C CA . GLY A 1 93 ? 0.357 12.951 5.521 1.00 82.25 93 GLY A CA 1
ATOM 735 C C . GLY A 1 93 ? 0.349 12.098 6.797 1.00 82.25 93 GLY A C 1
ATOM 736 O O . GLY A 1 93 ? 1.371 11.984 7.468 1.00 82.25 93 GLY A O 1
ATOM 737 N N . LYS A 1 94 ? -0.785 11.471 7.140 1.00 87.31 94 LYS A N 1
ATOM 738 C CA . LYS A 1 94 ? -0.917 10.574 8.293 1.00 87.31 94 LYS A CA 1
ATOM 739 C C . LYS A 1 94 ? -0.495 9.160 7.912 1.00 87.31 94 LYS A C 1
ATOM 741 O O . LYS A 1 94 ? -0.782 8.702 6.806 1.00 87.31 94 LYS A O 1
ATOM 746 N N . SER A 1 95 ? 0.080 8.424 8.855 1.00 92.50 95 SER A N 1
ATOM 747 C CA . SER A 1 95 ? 0.369 7.004 8.655 1.00 92.50 95 SER A CA 1
ATOM 748 C C . SER A 1 95 ? -0.915 6.192 8.446 1.00 92.50 95 SER A C 1
ATOM 750 O O . SER A 1 95 ? -2.004 6.551 8.908 1.00 92.50 95 SER A O 1
ATOM 752 N N . LEU A 1 96 ? -0.796 5.074 7.733 1.00 94.31 96 LEU A N 1
ATOM 753 C CA . LEU A 1 96 ? -1.910 4.177 7.452 1.00 94.31 96 LEU A CA 1
ATOM 754 C C . LEU A 1 96 ? -2.652 3.662 8.716 1.00 94.31 96 LEU A C 1
ATOM 756 O O . LEU A 1 96 ? -3.883 3.729 8.724 1.00 94.31 96 LEU A O 1
ATOM 760 N N . PRO A 1 97 ? -1.988 3.214 9.803 1.00 96.50 97 PRO A N 1
ATOM 761 C CA . PRO A 1 97 ? -2.671 2.816 11.043 1.00 96.50 97 PRO A CA 1
ATOM 762 C C . PRO A 1 97 ? -3.462 3.958 11.711 1.00 96.50 97 PRO A C 1
ATOM 764 O O . PRO A 1 97 ? -4.577 3.727 12.173 1.00 96.50 97 PRO A O 1
ATOM 767 N N . VAL A 1 98 ? -2.957 5.198 11.687 1.00 95.62 98 VAL A N 1
ATOM 768 C CA . VAL A 1 98 ? -3.678 6.370 12.225 1.00 95.62 98 VAL A CA 1
ATOM 769 C C . VAL A 1 98 ? -4.939 6.654 11.403 1.00 95.62 98 VAL A C 1
ATOM 771 O O . VAL A 1 98 ? -6.004 6.942 11.953 1.00 95.62 98 VAL A O 1
ATOM 774 N N . GLN A 1 99 ? -4.858 6.531 10.073 1.00 93.94 99 GLN A N 1
ATOM 775 C CA . GLN A 1 99 ? -6.029 6.660 9.197 1.00 93.94 99 GLN A CA 1
ATOM 776 C C . GLN A 1 99 ? -7.071 5.563 9.469 1.00 93.94 99 GLN A C 1
ATOM 778 O O . GLN A 1 99 ? -8.269 5.827 9.416 1.00 93.94 99 GLN A O 1
ATOM 783 N N . MET A 1 100 ? -6.629 4.342 9.786 1.00 95.94 100 MET A N 1
ATOM 784 C CA . MET A 1 100 ? -7.506 3.224 10.143 1.00 95.94 100 MET A CA 1
ATOM 785 C C . MET A 1 100 ? -8.255 3.443 11.461 1.00 95.94 100 MET A C 1
ATOM 787 O O . MET A 1 100 ? -9.440 3.109 11.541 1.00 95.94 100 MET A O 1
ATOM 791 N N . ALA A 1 101 ? -7.578 3.988 12.471 1.00 96.12 101 ALA A N 1
ATOM 792 C CA . ALA A 1 101 ? -8.159 4.261 13.781 1.00 96.12 101 ALA A CA 1
ATOM 793 C C . ALA A 1 101 ? -9.068 5.500 13.789 1.00 96.12 101 ALA A C 1
ATOM 795 O O . ALA A 1 101 ? -10.006 5.572 14.577 1.00 96.12 101 ALA A O 1
ATOM 796 N N . SER A 1 102 ? -8.840 6.446 12.874 1.00 93.06 102 SER A N 1
ATOM 797 C CA . SER A 1 102 ? -9.628 7.676 12.781 1.00 93.06 102 SER A CA 1
ATOM 798 C C . SER A 1 102 ? -11.118 7.402 12.486 1.00 93.06 102 SER A C 1
ATOM 800 O O . SER A 1 102 ? -11.430 6.520 11.674 1.00 93.06 102 SER A O 1
ATOM 802 N N . PRO A 1 103 ? -12.054 8.175 13.075 1.00 90.75 103 PRO A N 1
ATOM 803 C CA . PRO A 1 103 ? -13.479 8.067 12.779 1.00 90.75 103 PRO A CA 1
ATOM 804 C C . PRO A 1 103 ? -13.799 8.307 11.301 1.00 90.75 103 PRO A C 1
ATOM 806 O O . PRO A 1 103 ? -13.243 9.200 10.661 1.00 90.75 103 PRO A O 1
ATOM 809 N N . LEU A 1 104 ? -14.749 7.542 10.757 1.00 89.94 104 LEU A N 1
ATOM 810 C CA . LEU A 1 104 ? 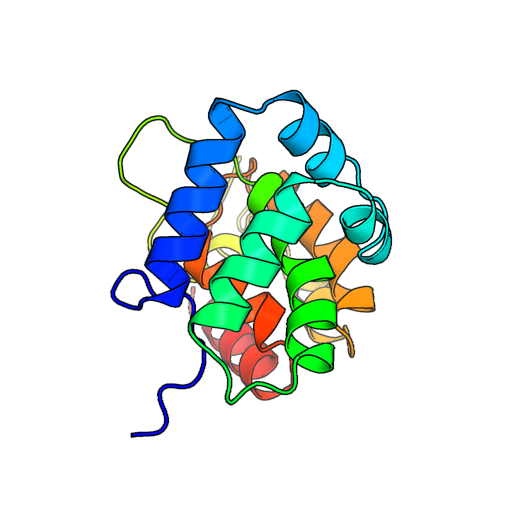-15.218 7.707 9.380 1.00 89.94 104 LEU A CA 1
ATOM 811 C C . LEU A 1 104 ? -16.665 7.227 9.239 1.00 89.94 104 LEU A C 1
ATOM 813 O O . LEU A 1 104 ? -17.010 6.137 9.695 1.00 89.94 104 LEU A O 1
ATOM 817 N N . LYS A 1 105 ? -17.513 8.022 8.569 1.00 86.31 105 LYS A N 1
ATOM 818 C CA . LYS A 1 105 ? -18.917 7.676 8.253 1.00 86.31 105 LYS A CA 1
ATOM 819 C C . LYS A 1 105 ? -19.720 7.192 9.474 1.00 86.31 105 LYS A C 1
ATOM 821 O O . LYS A 1 105 ? -20.369 6.150 9.426 1.00 86.31 105 LYS A O 1
ATOM 826 N N . GLY A 1 106 ? -19.637 7.931 10.582 1.00 84.94 106 GLY A N 1
ATOM 827 C CA . GLY A 1 106 ? -20.372 7.626 11.818 1.00 84.94 106 GLY A CA 1
ATOM 828 C C . GLY A 1 106 ? -19.832 6.435 12.618 1.00 84.94 106 GLY A C 1
ATOM 829 O O . GLY A 1 106 ? -20.435 6.052 13.615 1.00 84.94 106 GLY A O 1
ATOM 830 N N . ARG A 1 107 ? -18.702 5.842 12.211 1.00 86.31 107 ARG A N 1
ATOM 831 C CA . ARG A 1 107 ? -17.985 4.831 12.998 1.00 86.31 107 ARG A CA 1
ATOM 832 C C . ARG A 1 107 ? -16.917 5.495 13.853 1.00 86.31 107 ARG A C 1
ATOM 834 O O . ARG A 1 107 ? -16.258 6.421 13.386 1.00 86.31 107 ARG A O 1
ATOM 841 N N . GLN A 1 108 ? -16.704 4.955 15.053 1.00 90.31 108 GLN A N 1
ATOM 842 C CA . GLN A 1 108 ? -15.623 5.379 15.951 1.00 90.31 108 GLN A CA 1
ATOM 843 C C . GLN A 1 108 ? -14.234 5.174 15.330 1.00 90.31 108 GLN A C 1
ATOM 845 O O . GLN A 1 108 ? -13.351 5.983 15.568 1.00 90.31 108 GLN A O 1
ATOM 850 N N . SER A 1 109 ? -14.068 4.156 14.477 1.00 93.88 109 SER A N 1
ATOM 851 C CA . SER A 1 109 ? -12.888 3.983 13.626 1.00 93.88 109 SER A CA 1
ATOM 852 C C . SER A 1 109 ? -13.269 3.493 12.226 1.00 93.88 109 SER A C 1
ATOM 854 O O . SER A 1 109 ? -14.244 2.749 12.043 1.00 93.88 109 SER A O 1
ATOM 856 N N . ALA A 1 110 ? -12.506 3.898 11.208 1.00 94.25 110 ALA A N 1
ATOM 857 C CA . ALA A 1 110 ? -12.708 3.454 9.828 1.00 94.25 110 ALA A CA 1
ATOM 858 C C . ALA A 1 110 ? -12.488 1.937 9.674 1.00 94.25 110 ALA A C 1
ATOM 860 O O . ALA A 1 110 ? -13.209 1.247 8.939 1.00 94.25 110 ALA A O 1
ATOM 861 N N . VAL A 1 111 ? -11.516 1.404 10.414 1.00 96.06 111 VAL A N 1
ATOM 862 C CA . VAL A 1 111 ? -11.213 -0.020 10.534 1.00 96.06 111 VAL A CA 1
ATOM 863 C C . VAL A 1 111 ? -11.303 -0.396 12.007 1.00 96.06 111 VAL A C 1
ATOM 865 O O . VAL A 1 111 ? -10.574 0.136 12.823 1.00 96.06 111 VAL A O 1
ATOM 868 N N . SER A 1 112 ? -12.187 -1.332 12.348 1.00 95.19 112 SER A N 1
ATOM 869 C CA . SER A 1 112 ? -12.333 -1.858 13.714 1.00 95.19 112 SER A CA 1
ATOM 870 C C . SER A 1 112 ? -11.072 -2.573 14.217 1.00 95.19 112 SER A C 1
ATOM 872 O O . SER A 1 112 ? -10.432 -3.273 13.424 1.00 95.19 112 SER A O 1
ATOM 874 N N . ASP A 1 113 ? -10.854 -2.576 15.535 1.00 96.38 113 ASP A N 1
ATOM 875 C CA . ASP A 1 113 ? -9.726 -3.247 16.208 1.00 96.38 113 ASP A CA 1
ATOM 876 C C . ASP A 1 113 ? -9.545 -4.711 15.764 1.00 96.38 113 ASP A C 1
ATOM 878 O O . ASP A 1 113 ? -8.462 -5.110 15.344 1.00 96.38 113 ASP A O 1
ATOM 882 N N . LEU A 1 114 ? -10.630 -5.492 15.705 1.00 96.00 114 LEU A N 1
ATOM 883 C CA . LEU A 1 114 ? -10.582 -6.886 15.245 1.00 96.00 114 LEU A CA 1
ATOM 884 C C . LEU A 1 114 ? -10.005 -7.039 13.824 1.00 96.00 114 LEU A C 1
ATOM 886 O O . LEU A 1 114 ? -9.261 -7.977 13.541 1.00 96.00 114 LEU A O 1
ATOM 890 N N . ARG A 1 115 ? -10.355 -6.132 12.905 1.00 96.25 115 ARG A N 1
ATOM 891 C CA . ARG A 1 115 ? -9.860 -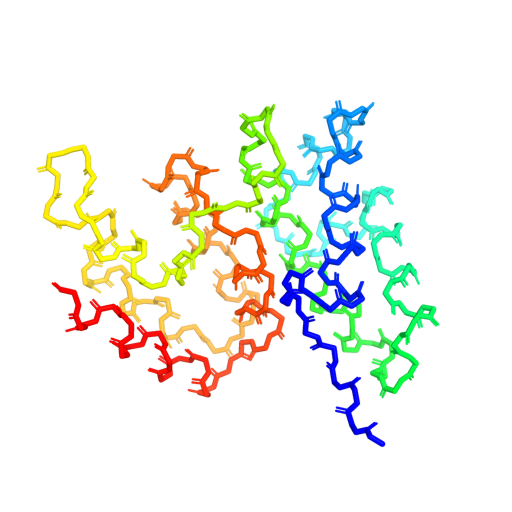6.166 11.518 1.00 96.25 115 ARG A CA 1
ATOM 892 C C . ARG A 1 115 ? -8.416 -5.688 11.452 1.00 96.25 115 ARG A C 1
ATOM 894 O O . ARG A 1 115 ? -7.649 -6.245 10.676 1.00 96.25 115 ARG A O 1
ATOM 901 N N . PHE A 1 116 ? -8.063 -4.707 12.273 1.00 98.00 116 PHE A N 1
ATOM 902 C CA . PHE A 1 116 ? -6.696 -4.236 12.400 1.00 98.00 116 PHE A CA 1
ATOM 903 C C . PHE A 1 116 ? -5.760 -5.339 12.924 1.00 98.00 116 PHE A C 1
ATOM 905 O O . PHE A 1 116 ? -4.756 -5.639 12.282 1.00 98.00 116 PHE A O 1
ATOM 912 N N . ARG A 1 117 ? -6.134 -6.061 13.988 1.00 97.62 117 ARG A N 1
ATOM 913 C CA . ARG A 1 117 ? -5.345 -7.197 14.504 1.00 97.62 117 ARG A CA 1
ATOM 914 C C . ARG A 1 117 ? -5.123 -8.297 13.462 1.00 97.62 117 ARG A C 1
ATOM 916 O O . ARG A 1 117 ? -4.031 -8.852 13.395 1.00 97.62 117 ARG A O 1
ATOM 923 N N . ARG A 1 118 ? -6.114 -8.575 12.603 1.00 97.31 118 ARG A N 1
ATOM 924 C CA . ARG A 1 118 ? -5.954 -9.523 11.480 1.00 97.31 118 ARG A CA 1
ATOM 925 C C . ARG A 1 118 ? -4.883 -9.079 10.479 1.00 97.31 118 ARG A C 1
ATOM 927 O O . ARG A 1 118 ? -4.186 -9.930 9.940 1.00 97.31 118 ARG A O 1
ATOM 934 N N . LEU A 1 119 ? -4.714 -7.772 10.254 1.00 97.81 119 LEU A N 1
ATOM 935 C CA . LEU A 1 119 ? -3.616 -7.259 9.424 1.00 97.81 119 LEU A CA 1
ATOM 936 C C . LEU A 1 119 ? -2.267 -7.571 10.074 1.00 97.81 119 LEU A C 1
ATOM 938 O O . LEU A 1 119 ? -1.389 -8.112 9.414 1.00 97.81 119 LEU A O 1
ATOM 942 N N . LEU A 1 120 ? -2.120 -7.312 11.377 1.00 97.75 120 LEU A N 1
ATOM 943 C CA . LEU A 1 120 ? -0.872 -7.581 12.106 1.00 97.75 120 LEU A CA 1
ATOM 944 C C . LEU A 1 120 ? -0.499 -9.074 12.139 1.00 97.75 120 LEU A C 1
ATOM 946 O O . LEU A 1 120 ? 0.682 -9.420 12.189 1.00 97.75 120 LEU A O 1
ATOM 950 N N . GLN A 1 121 ? -1.492 -9.962 12.067 1.00 97.50 121 GLN A N 1
ATOM 951 C CA . GLN A 1 121 ? -1.289 -11.412 12.000 1.00 97.50 121 GLN A CA 1
ATOM 952 C C . GLN A 1 121 ? -0.747 -11.899 10.644 1.00 97.50 121 GLN A C 1
ATOM 954 O O . GLN A 1 121 ? -0.213 -13.007 10.583 1.00 97.50 121 GLN A O 1
ATOM 959 N N . CYS A 1 122 ? -0.829 -11.094 9.577 1.00 97.69 122 CYS A N 1
ATOM 960 C CA . CYS A 1 122 ? -0.327 -11.459 8.248 1.00 97.69 122 CYS A CA 1
ATOM 961 C C . CYS A 1 122 ? 1.202 -11.603 8.268 1.00 97.69 122 CYS A C 1
ATOM 963 O O . CYS A 1 122 ? 1.920 -10.654 8.602 1.00 97.69 122 CYS A O 1
ATOM 965 N N . GLN A 1 123 ? 1.719 -12.782 7.920 1.00 95.62 123 GLN A N 1
ATOM 966 C CA . GLN A 1 123 ? 3.158 -13.066 7.975 1.00 95.62 123 GLN A CA 1
ATOM 967 C C . GLN A 1 123 ? 3.885 -12.557 6.733 1.00 95.62 123 GLN A C 1
ATOM 969 O O . GLN A 1 123 ? 4.989 -12.024 6.839 1.00 95.62 123 GLN A O 1
ATOM 974 N N . SER A 1 124 ? 3.238 -12.647 5.574 1.00 95.50 124 SER A N 1
ATOM 975 C CA . SER A 1 124 ? 3.785 -12.193 4.301 1.00 95.50 124 SER A CA 1
ATOM 976 C C . SER A 1 124 ? 3.012 -11.007 3.712 1.00 95.50 124 SER A C 1
ATOM 978 O O . SER A 1 124 ? 1.936 -10.626 4.180 1.00 95.50 124 SER A O 1
ATOM 980 N N . ARG A 1 125 ? 3.590 -10.397 2.670 1.00 95.75 125 ARG A N 1
ATOM 981 C CA . ARG A 1 125 ? 2.929 -9.348 1.874 1.00 95.75 125 ARG A CA 1
ATOM 982 C C . ARG A 1 125 ? 1.768 -9.924 1.067 1.00 95.75 125 ARG A C 1
ATOM 984 O O . ARG A 1 125 ? 0.751 -9.252 0.938 1.00 95.75 125 ARG A O 1
ATOM 991 N N . ASP A 1 126 ? 1.903 -11.165 0.610 1.00 94.56 126 ASP A N 1
ATOM 992 C CA . ASP A 1 126 ? 0.870 -11.880 -0.139 1.00 94.56 126 ASP A CA 1
ATOM 993 C C . ASP A 1 126 ? -0.358 -12.138 0.744 1.00 94.56 126 ASP A C 1
ATOM 995 O O . ASP A 1 126 ? -1.481 -11.875 0.318 1.00 94.56 126 ASP A O 1
ATOM 999 N N . ASP A 1 127 ? -0.150 -12.512 2.015 1.00 96.00 127 ASP A N 1
ATOM 1000 C CA . ASP A 1 127 ? -1.234 -12.636 3.002 1.00 96.00 127 ASP A CA 1
ATOM 1001 C C . ASP A 1 127 ? -1.887 -11.277 3.289 1.00 96.00 127 ASP A C 1
ATOM 1003 O O . ASP A 1 127 ? -3.109 -11.159 3.389 1.00 96.00 127 ASP A O 1
ATOM 1007 N N . LEU A 1 128 ? -1.072 -10.224 3.415 1.00 97.50 128 LEU A N 1
ATOM 1008 C CA . LEU A 1 128 ? -1.528 -8.870 3.726 1.00 97.50 128 LEU A CA 1
ATOM 1009 C C . LEU A 1 128 ? -2.348 -8.252 2.582 1.00 97.50 128 LEU A C 1
ATOM 1011 O O . LEU A 1 128 ? -3.327 -7.536 2.823 1.00 97.50 128 LEU A O 1
ATOM 1015 N N . PHE A 1 129 ? -1.959 -8.520 1.337 1.00 97.69 129 PHE A N 1
ATOM 1016 C CA . PHE A 1 129 ? -2.491 -7.914 0.119 1.00 97.69 129 PHE A CA 1
ATOM 1017 C C . PHE A 1 129 ? -4.031 -7.916 0.025 1.00 97.69 129 PHE A C 1
ATOM 1019 O O . PHE A 1 129 ? -4.627 -6.833 -0.094 1.00 97.69 129 PHE A O 1
ATOM 1026 N N . PRO A 1 130 ? -4.741 -9.058 0.138 1.00 96.56 130 PRO A N 1
ATOM 1027 C CA . PRO A 1 130 ? -6.200 -9.082 0.051 1.00 96.56 130 PRO A CA 1
ATOM 1028 C C . PRO A 1 130 ? -6.886 -8.353 1.216 1.00 96.56 130 PRO A C 1
ATOM 1030 O O . PRO A 1 130 ? -8.022 -7.877 1.071 1.00 96.56 130 PRO A O 1
ATOM 1033 N N . HIS A 1 131 ? -6.244 -8.248 2.382 1.00 97.06 131 HIS A N 1
ATOM 1034 C CA . HIS A 1 131 ? -6.770 -7.468 3.500 1.00 97.06 131 HIS A CA 1
ATOM 1035 C C . HIS A 1 131 ? -6.592 -5.967 3.264 1.00 97.06 131 HIS A C 1
ATOM 1037 O O . HIS A 1 131 ? -7.553 -5.210 3.433 1.00 97.06 131 HIS A O 1
ATOM 1043 N N . LEU A 1 132 ? -5.427 -5.539 2.774 1.00 97.44 132 LEU A N 1
ATOM 1044 C CA . LEU A 1 132 ? -5.167 -4.140 2.442 1.00 97.44 132 LEU A CA 1
ATOM 1045 C C . LEU A 1 132 ? -6.062 -3.617 1.320 1.00 97.44 132 LEU A C 1
ATOM 1047 O O . LEU A 1 132 ? -6.609 -2.522 1.443 1.00 97.44 132 LEU A O 1
ATOM 1051 N N . ARG A 1 133 ? -6.339 -4.425 0.288 1.00 96.81 133 ARG A N 1
ATOM 1052 C CA . ARG A 1 133 ? -7.335 -4.081 -0.746 1.00 96.81 133 ARG A CA 1
ATOM 1053 C C . ARG A 1 133 ? -8.690 -3.707 -0.139 1.00 96.81 133 ARG A C 1
ATOM 1055 O O . ARG A 1 133 ? -9.360 -2.796 -0.625 1.00 96.81 133 ARG A O 1
ATOM 1062 N N . ARG A 1 134 ? -9.122 -4.415 0.913 1.00 95.75 134 ARG A N 1
ATOM 1063 C CA . ARG A 1 134 ? -10.381 -4.127 1.624 1.00 95.75 134 ARG A CA 1
ATOM 1064 C C . ARG A 1 134 ? -10.268 -2.864 2.473 1.00 95.75 134 ARG A C 1
ATOM 1066 O O . ARG A 1 134 ? -11.190 -2.057 2.448 1.00 95.75 134 ARG A O 1
ATOM 1073 N N . VAL A 1 135 ? -9.156 -2.682 3.181 1.00 96.62 135 VAL A N 1
ATOM 1074 C CA . VAL A 1 135 ? -8.899 -1.487 4.000 1.00 96.62 135 VAL A CA 1
ATOM 1075 C C . VAL A 1 135 ? -8.909 -0.215 3.158 1.00 96.62 135 VAL A C 1
ATOM 1077 O O . VAL A 1 135 ? -9.607 0.728 3.509 1.00 96.62 135 VAL A O 1
ATOM 1080 N N . ILE A 1 136 ? -8.234 -0.208 2.006 1.00 96.12 136 ILE A N 1
ATOM 1081 C CA . ILE A 1 136 ? -8.221 0.948 1.097 1.00 96.12 136 ILE A CA 1
ATOM 1082 C C . ILE A 1 136 ? -9.649 1.322 0.679 1.00 96.12 136 ILE A C 1
ATOM 1084 O O . ILE A 1 136 ? -9.990 2.500 0.636 1.00 96.12 136 ILE A O 1
ATOM 1088 N N . ARG A 1 137 ? -10.523 0.336 0.426 1.00 94.88 137 ARG A N 1
ATOM 1089 C CA . ARG A 1 137 ? -11.945 0.600 0.139 1.00 94.88 137 ARG A CA 1
ATOM 1090 C C . ARG A 1 137 ? -12.709 1.147 1.344 1.00 94.88 137 ARG A C 1
ATOM 1092 O O . ARG A 1 137 ? -13.566 1.998 1.148 1.00 94.88 137 ARG A O 1
ATOM 1099 N N . LEU A 1 138 ? -12.422 0.668 2.557 1.00 94.62 138 LEU A N 1
ATOM 1100 C CA . LEU A 1 138 ? -13.028 1.192 3.788 1.00 94.62 138 LEU A CA 1
ATOM 1101 C C . LEU A 1 138 ? -12.635 2.651 4.042 1.00 94.62 138 LEU A C 1
ATOM 1103 O O . LEU A 1 138 ? -13.458 3.413 4.530 1.00 94.62 138 LEU A O 1
ATOM 1107 N N . LEU A 1 139 ? -11.419 3.033 3.652 1.00 94.00 139 LEU A N 1
ATOM 1108 C CA . LEU A 1 139 ? -10.899 4.401 3.699 1.00 94.00 139 LEU A CA 1
ATOM 1109 C C . LEU A 1 139 ? -11.310 5.237 2.471 1.00 94.00 139 LEU A C 1
ATOM 1111 O O . LEU A 1 139 ? -10.643 6.206 2.124 1.00 94.00 139 LEU A O 1
ATOM 1115 N N . ASP A 1 140 ? -12.373 4.848 1.757 1.00 92.38 140 ASP A N 1
ATOM 1116 C CA . ASP A 1 140 ? -12.877 5.527 0.553 1.00 92.38 140 ASP A CA 1
ATOM 1117 C C . ASP A 1 140 ? -11.822 5.766 -0.538 1.00 92.38 140 ASP A C 1
ATOM 1119 O O . ASP A 1 140 ? -11.906 6.714 -1.324 1.00 92.38 140 ASP A O 1
ATOM 1123 N N . LYS A 1 141 ? -10.823 4.879 -0.607 1.00 93.50 141 LYS A N 1
ATOM 1124 C CA . LYS A 1 141 ? -9.651 4.985 -1.485 1.00 93.50 141 LYS A CA 1
ATOM 1125 C C . LYS A 1 141 ? -8.831 6.260 -1.248 1.00 93.50 141 LYS A C 1
ATOM 1127 O O . LYS A 1 141 ? -8.079 6.664 -2.131 1.00 93.50 141 LYS A O 1
ATOM 1132 N N . ARG A 1 142 ? -8.967 6.900 -0.086 1.00 91.19 142 ARG A N 1
ATOM 1133 C CA . ARG A 1 142 ? -8.213 8.086 0.329 1.00 91.19 142 ARG A CA 1
ATOM 1134 C C . ARG A 1 142 ? -7.152 7.656 1.331 1.00 91.19 142 ARG A C 1
ATOM 1136 O O . ARG A 1 142 ? -7.361 7.729 2.534 1.00 91.19 142 ARG A O 1
ATOM 1143 N N . VAL A 1 143 ? -6.045 7.151 0.802 1.00 92.25 143 VAL A N 1
ATOM 1144 C CA . VAL A 1 143 ? -4.896 6.685 1.580 1.00 92.25 143 VAL A CA 1
ATOM 1145 C C . VAL A 1 143 ? -3.660 7.449 1.132 1.00 92.25 143 VAL A C 1
ATOM 1147 O O . VAL A 1 143 ? -3.571 7.858 -0.021 1.00 92.25 143 VAL A O 1
ATOM 1150 N N . ASP A 1 144 ? -2.720 7.645 2.048 1.00 93.12 144 ASP A N 1
ATOM 1151 C CA . ASP A 1 144 ? -1.419 8.223 1.728 1.00 93.12 144 ASP A CA 1
ATOM 1152 C C . ASP A 1 144 ? -0.556 7.205 0.979 1.00 93.12 144 ASP A C 1
ATOM 1154 O O . ASP A 1 144 ? -0.249 6.138 1.516 1.00 93.12 144 ASP A O 1
ATOM 1158 N N . ILE A 1 145 ? -0.216 7.499 -0.281 1.00 94.81 145 ILE A N 1
ATOM 1159 C CA . ILE A 1 145 ? 0.463 6.521 -1.142 1.00 94.81 145 ILE A CA 1
ATOM 1160 C C . ILE A 1 145 ? 1.888 6.227 -0.675 1.00 94.81 145 ILE A C 1
ATOM 1162 O O . ILE A 1 145 ? 2.366 5.118 -0.895 1.00 94.81 145 ILE A O 1
ATOM 1166 N N . TYR A 1 146 ? 2.552 7.193 -0.035 1.00 94.81 146 TYR A N 1
ATOM 1167 C CA . TYR A 1 146 ? 3.935 7.055 0.412 1.00 94.81 146 TYR A CA 1
ATOM 1168 C C . TYR A 1 146 ? 4.014 6.109 1.595 1.00 94.81 146 TYR A C 1
ATOM 1170 O O . TYR A 1 146 ? 4.745 5.123 1.542 1.00 94.81 146 TYR A O 1
ATOM 1178 N N . HIS A 1 147 ? 3.194 6.355 2.619 1.00 94.50 147 HIS A N 1
ATOM 1179 C CA . HIS A 1 147 ? 3.099 5.461 3.768 1.00 94.50 147 HIS A CA 1
ATOM 1180 C C . HIS A 1 147 ? 2.599 4.076 3.352 1.00 94.50 147 HIS A C 1
ATOM 1182 O O . HIS A 1 147 ? 3.163 3.076 3.781 1.00 94.50 147 HIS A O 1
ATOM 1188 N N . LEU A 1 148 ? 1.598 3.997 2.464 1.00 96.56 148 LEU A N 1
ATOM 1189 C CA . LEU A 1 148 ? 1.114 2.715 1.947 1.00 96.56 148 LEU A CA 1
ATOM 1190 C C . LEU A 1 148 ? 2.224 1.929 1.241 1.00 96.56 148 LEU A C 1
ATOM 1192 O O . LEU A 1 148 ? 2.391 0.739 1.508 1.00 96.56 148 LEU A O 1
ATOM 1196 N N . ALA A 1 149 ? 2.966 2.570 0.336 1.00 96.75 149 ALA A N 1
ATOM 1197 C CA . ALA A 1 149 ? 4.048 1.916 -0.383 1.00 96.75 149 ALA A CA 1
ATOM 1198 C C . ALA A 1 149 ? 5.159 1.475 0.571 1.00 96.75 149 ALA A C 1
ATOM 1200 O O . ALA A 1 149 ? 5.574 0.323 0.506 1.00 96.75 149 ALA A O 1
ATOM 1201 N N . ASP A 1 150 ? 5.591 2.346 1.484 1.00 94.94 150 ASP A N 1
ATOM 1202 C CA . ASP A 1 150 ? 6.674 2.061 2.426 1.00 94.94 150 ASP A CA 1
ATOM 1203 C C . ASP A 1 150 ? 6.312 0.933 3.408 1.00 94.94 150 ASP A C 1
ATOM 1205 O O . ASP A 1 150 ? 7.096 -0.000 3.606 1.00 94.94 150 ASP A O 1
ATOM 1209 N N . ASP A 1 151 ? 5.090 0.950 3.946 1.00 96.00 151 ASP A N 1
ATOM 1210 C CA . ASP A 1 151 ? 4.587 -0.076 4.863 1.00 96.00 151 ASP A CA 1
ATOM 1211 C C . ASP A 1 151 ? 4.485 -1.450 4.191 1.00 96.00 151 ASP A C 1
ATOM 1213 O O . ASP A 1 151 ? 4.912 -2.460 4.758 1.00 96.00 151 ASP A O 1
ATOM 1217 N N . VAL A 1 152 ? 3.951 -1.508 2.966 1.00 97.00 152 VAL A N 1
ATOM 1218 C CA . VAL A 1 152 ? 3.844 -2.760 2.199 1.00 97.00 152 VAL A CA 1
ATOM 1219 C C . VAL A 1 152 ? 5.228 -3.248 1.780 1.00 97.00 152 VAL A C 1
ATOM 1221 O O . VAL A 1 152 ? 5.548 -4.434 1.911 1.00 97.00 152 VAL A O 1
ATOM 1224 N N . TYR A 1 153 ? 6.081 -2.342 1.304 1.00 95.56 153 TYR A N 1
ATOM 1225 C CA . TYR A 1 153 ? 7.424 -2.674 0.849 1.00 95.56 153 TYR A CA 1
ATOM 1226 C C . TYR A 1 153 ? 8.256 -3.282 1.978 1.00 95.56 153 TYR A C 1
ATOM 1228 O O . TYR A 1 153 ? 8.838 -4.361 1.823 1.00 95.56 153 TYR A O 1
ATOM 1236 N N . TRP A 1 154 ? 8.231 -2.662 3.156 1.00 94.88 154 TRP A N 1
ATOM 1237 C CA . TRP A 1 154 ? 8.996 -3.078 4.330 1.00 94.88 154 TRP A CA 1
ATOM 1238 C C . TRP A 1 154 ? 8.223 -3.965 5.306 1.00 94.88 154 TRP A C 1
ATOM 1240 O O . TRP A 1 154 ? 8.703 -4.187 6.416 1.00 94.88 154 TRP A O 1
ATOM 1250 N N . TRP A 1 155 ? 7.075 -4.522 4.897 1.00 96.88 155 TRP A N 1
ATOM 1251 C CA . TRP A 1 155 ? 6.250 -5.356 5.772 1.00 96.88 155 TRP A CA 1
ATOM 1252 C C . TRP A 1 155 ? 7.059 -6.445 6.492 1.00 96.88 155 TRP A C 1
ATOM 1254 O O . TRP A 1 155 ? 7.847 -7.174 5.871 1.00 96.88 155 TRP A O 1
ATOM 1264 N N . GLY A 1 156 ? 6.857 -6.526 7.805 1.00 96.06 156 GLY A N 1
ATOM 1265 C CA . GLY A 1 156 ? 7.598 -7.362 8.745 1.00 96.06 156 GLY A CA 1
ATOM 1266 C C . GLY A 1 156 ? 7.376 -6.881 10.181 1.00 96.06 156 GLY A C 1
ATOM 1267 O O . GLY A 1 156 ? 6.624 -5.933 10.412 1.00 96.06 156 GLY A O 1
ATOM 1268 N N . ASP A 1 157 ? 8.038 -7.509 11.151 1.00 95.94 157 ASP A N 1
ATOM 1269 C CA . ASP A 1 157 ? 7.778 -7.264 12.579 1.00 95.94 157 ASP A CA 1
ATOM 1270 C C . ASP A 1 157 ? 7.990 -5.814 13.011 1.00 95.94 157 ASP A C 1
ATOM 1272 O O . ASP A 1 157 ? 7.226 -5.306 13.827 1.00 95.94 157 ASP A O 1
ATOM 1276 N N . HIS A 1 158 ? 8.980 -5.123 12.438 1.00 94.62 158 HIS A N 1
ATOM 1277 C CA . HIS A 1 158 ? 9.188 -3.699 12.705 1.00 94.62 158 HIS A CA 1
ATOM 1278 C C . HIS A 1 158 ? 7.951 -2.877 12.320 1.00 94.62 158 HIS A C 1
ATOM 1280 O O . HIS A 1 158 ? 7.390 -2.182 13.161 1.00 94.62 158 HIS A O 1
ATOM 1286 N N . ARG A 1 159 ? 7.456 -3.037 11.084 1.00 95.50 159 ARG A N 1
ATOM 1287 C CA . ARG A 1 159 ? 6.262 -2.323 10.606 1.00 95.50 159 ARG A CA 1
ATOM 1288 C C . ARG A 1 159 ? 5.006 -2.703 11.376 1.00 95.50 159 ARG A C 1
ATOM 1290 O O . ARG A 1 159 ? 4.188 -1.837 11.655 1.00 95.50 159 ARG A O 1
ATOM 1297 N N . LYS A 1 160 ? 4.868 -3.966 11.786 1.00 97.25 160 LYS A N 1
ATOM 1298 C CA . LYS A 1 160 ? 3.752 -4.405 12.638 1.00 97.25 160 LYS A CA 1
ATOM 1299 C C . LYS A 1 160 ? 3.748 -3.689 13.994 1.00 97.25 160 LYS A C 1
ATOM 1301 O O . LYS A 1 160 ? 2.677 -3.306 14.460 1.00 97.25 160 LYS A O 1
ATOM 1306 N N . ARG A 1 161 ? 4.920 -3.486 14.613 1.00 96.75 161 ARG A N 1
ATOM 1307 C CA . ARG A 1 161 ? 5.043 -2.712 15.863 1.00 96.75 161 ARG A CA 1
ATOM 1308 C C . ARG A 1 161 ? 4.685 -1.245 15.641 1.00 96.75 161 ARG A C 1
ATOM 1310 O O . ARG A 1 161 ? 3.847 -0.729 16.376 1.00 96.75 161 ARG A O 1
ATOM 1317 N N . ASP A 1 162 ? 5.234 -0.617 14.600 1.00 95.75 162 ASP A N 1
ATOM 1318 C CA . ASP A 1 162 ? 4.912 0.774 14.241 1.00 95.75 162 ASP A CA 1
ATOM 1319 C C . ASP A 1 162 ? 3.403 0.954 14.018 1.00 95.75 162 ASP A C 1
ATOM 1321 O O . ASP A 1 162 ? 2.798 1.918 14.489 1.00 95.75 162 ASP A O 1
ATOM 1325 N N . TRP A 1 163 ? 2.771 -0.017 13.353 1.00 97.50 163 TRP A N 1
ATOM 1326 C CA . TRP A 1 163 ? 1.331 -0.031 13.139 1.00 97.50 163 TRP A CA 1
ATOM 1327 C C . TRP A 1 163 ? 0.541 -0.124 14.432 1.00 97.50 163 TRP A C 1
ATOM 1329 O O . TRP A 1 163 ? -0.417 0.629 14.600 1.00 97.50 163 TRP A O 1
ATOM 1339 N N . ALA A 1 164 ? 0.919 -1.027 15.338 1.00 97.38 164 ALA A N 1
ATOM 1340 C CA . ALA A 1 164 ? 0.253 -1.157 16.628 1.00 97.38 164 ALA A CA 1
ATOM 1341 C C . ALA A 1 164 ? 0.323 0.159 17.418 1.00 97.38 164 ALA A C 1
ATOM 1343 O O . ALA A 1 164 ? -0.704 0.625 17.906 1.00 97.38 164 ALA A O 1
ATOM 1344 N N . HIS A 1 165 ? 1.495 0.801 17.471 1.00 95.94 165 HIS A N 1
ATOM 1345 C CA . HIS A 1 165 ? 1.637 2.112 18.106 1.00 95.94 165 HIS A CA 1
ATOM 1346 C C . HIS A 1 165 ? 0.739 3.163 17.447 1.00 95.94 165 HIS A C 1
ATOM 1348 O O . HIS A 1 165 ? -0.043 3.805 18.139 1.00 95.94 165 HIS A O 1
ATOM 1354 N N . GLY A 1 166 ? 0.788 3.296 16.120 1.00 95.19 166 GLY A N 1
ATOM 1355 C CA . GLY A 1 166 ? 0.004 4.307 15.410 1.00 95.19 166 GLY A CA 1
ATOM 1356 C C . GLY A 1 166 ? -1.512 4.120 15.523 1.00 95.19 166 GLY A C 1
ATOM 1357 O O . GLY A 1 166 ? -2.240 5.103 15.528 1.00 95.19 166 GLY A O 1
ATOM 1358 N N . TYR A 1 167 ? -2.000 2.881 15.619 1.00 96.50 167 TYR A N 1
ATOM 1359 C CA . TYR A 1 167 ? -3.436 2.601 15.697 1.00 96.50 167 TYR A CA 1
ATOM 1360 C C . TYR A 1 167 ? -4.001 2.815 17.113 1.00 96.50 167 TYR A C 1
ATOM 1362 O O . TYR A 1 167 ? -5.131 3.272 17.254 1.00 96.50 167 TYR A O 1
ATOM 1370 N N . TYR A 1 168 ? -3.235 2.492 18.162 1.00 94.38 168 TYR A N 1
ATOM 1371 C CA . TYR A 1 168 ? -3.691 2.593 19.559 1.00 94.38 168 TYR A CA 1
ATOM 1372 C C . TYR A 1 168 ? -3.329 3.916 20.258 1.00 94.38 168 TYR A C 1
ATOM 1374 O O . TYR A 1 168 ? -3.692 4.099 21.416 1.00 94.38 168 TYR A O 1
ATOM 1382 N N . GLN A 1 169 ? -2.600 4.819 19.596 1.00 86.94 169 GLN A N 1
ATOM 1383 C CA . GLN A 1 169 ? -2.296 6.166 20.111 1.00 86.94 169 GLN A CA 1
ATOM 1384 C C . GLN A 1 169 ? -3.401 7.202 19.843 1.00 86.94 169 GLN A C 1
ATOM 1386 O O . GLN A 1 169 ? -3.371 8.279 20.436 1.00 86.94 169 GLN A O 1
ATOM 1391 N N . THR A 1 170 ? -4.324 6.897 18.931 1.00 61.97 170 THR A N 1
ATOM 1392 C CA . THR A 1 170 ? -5.493 7.716 18.552 1.00 61.97 170 THR A CA 1
ATOM 1393 C C . THR A 1 170 ? -6.685 7.490 19.461 1.00 61.97 170 THR A C 1
ATOM 1395 O O . THR A 1 170 ? -7.367 8.496 19.753 1.00 61.97 170 THR A O 1
#

Sequence (170 aa):
MNDGLNFKLDNKAGEILREWWVGLENNKGDRAALQRCGEPLDAAFVPAYHWLFYKLSEQFSAEKGRKLRERILCVAPLVAAVKWQGGQDSGSGKSLPVQMASPLKGRQSAVSDLRFRRLLQCQSRDDLFPHLRRVIRLLDKRVDIYHLADDVYWWGDHRKRDWAHGYYQT

Secondary structure (DSSP, 8-state):
--------TTSHHHHHHHHHHHHTTT-HHHHHHHHH-SSGGGGGG-HHHHHHHHHHHHH-TTS-HHHHHHHHHHHHHHHHTSPP-SSS--S-SS-HHHHHHS-BTTBS-SS-HHHHHHHHT--SHHHHHHHHHHHHHHTTT---HHHHHHHHHT-SHHHHHHHHHHHH--

Foldseek 3Di:
DCPDDALPCPDPLVVLLLVLLVVCVVVVPLLVQLLPDPFLVSNVVGPSLVSSLVSCCVVCVVPPSVLSSSLSSLLRSLLSLADDPPDPAQAPPAALLLQQCPDDDPDNGLHDPVLLVCLLVQAALRSNRNSSSVSCVSSVSHHRSRNSSRCSSPPDDVSSVVSVCSNVVD